Protein AF-Q83W02-F1 (afdb_monomer)

Organism: NCBI:txid149401

Nearest PDB structures (foldseek):
  3qz5-assembly2_C  TM=9.990E-01  e=1.353E-18  Pseudomonas putida
  2dpp-assembly1_A  TM=9.795E-01  e=2.981E-18  Bacillus sp. RAPc8
  1v29-assembly1_A-2  TM=9.830E-01  e=1.268E-17  Bacillus smithii
  7qom-assembly1_A  TM=9.599E-01  e=5.756E-18  Aeribacillus pallidus
  7qop-assembly1_A-2  TM=9.612E-01  e=6.566E-18  Aeribacillus pallidus

Solvent-accessible surface area (backbone atoms only — not comparable to full-atom values): 9180 Å² total; per-residue (Å²): 141,82,82,84,74,82,81,57,83,75,60,72,71,70,76,62,80,70,94,82,56,74,30,67,56,38,54,48,55,47,37,44,39,72,75,32,67,66,55,33,51,41,26,60,76,40,24,35,64,48,43,41,74,76,70,42,60,51,73,56,38,84,36,37,43,49,42,73,35,52,89,57,36,43,67,45,78,43,17,66,90,54,57,66,50,35,29,43,38,54,44,77,74,56,71,61,62,53,30,66,74,46,30,65,33,46,82,74,43,44,66,63,54,34,43,76,73,73,46,83,74,61,87,84,37,42,76,47,69,45,69,39,84,59,86,54,23,73,43,75,37,76,66,80,67,85,95,48,85,89,61,77,120

Sequence (153 aa):
RLTIGRIGPSRCMLERPPVWWISAEFALVVAKAWTDPAYAKWLKEDATAAIESLGYTGRQGEHMVALFNTPEIHNMVVCTLCSCYPWPVLGLPPVWYKSPPYRSRAVIDPRGVLAEFGVTLPEKTKVSVWDSTAEIRYLVIPMRPANTEGLSE

InterPro domains:
  IPR004232 Nitrile hydratase alpha/Thiocyanate hydrolase gamma [PF02979] (27-153)
  IPR036648 Nitrile hydratase alpha /Thiocyanate hydrolase gamma superfamily [G3DSA:3.90.330.10] (13-153)
  IPR036648 Nitrile hydratase alpha /Thiocyanate hydrolase gamma superfamily [SSF56209] (13-153)

Structure (mmCIF, N/CA/C/O backbone):
data_AF-Q83W02-F1
#
_entry.id   AF-Q83W02-F1
#
loop_
_atom_site.group_PDB
_atom_site.id
_atom_site.type_symbol
_atom_site.label_atom_id
_atom_site.label_alt_id
_atom_site.label_comp_id
_atom_site.label_asym_id
_atom_site.label_entity_id
_atom_site.label_seq_id
_atom_site.pdbx_PDB_ins_code
_atom_site.Cartn_x
_atom_site.Cartn_y
_atom_site.Cartn_z
_atom_site.occupancy
_atom_site.B_iso_or_equiv
_atom_site.auth_seq_id
_atom_site.auth_comp_id
_atom_site.auth_asym_id
_atom_site.auth_atom_id
_atom_site.pdbx_PDB_model_num
ATOM 1 N N . ARG A 1 1 ? 9.407 35.583 -36.403 1.00 36.41 1 ARG A N 1
ATOM 2 C CA . ARG A 1 1 ? 9.513 34.129 -36.687 1.00 36.41 1 ARG A CA 1
ATOM 3 C C . ARG A 1 1 ? 10.461 33.526 -35.654 1.00 36.41 1 ARG A C 1
ATOM 5 O O . ARG A 1 1 ? 11.661 33.564 -35.865 1.00 36.41 1 ARG A O 1
ATOM 12 N N . LEU A 1 2 ? 9.931 33.073 -34.517 1.00 30.34 2 LEU A N 1
ATOM 13 C CA . LEU A 1 2 ? 10.682 32.338 -33.496 1.00 30.34 2 LEU A CA 1
ATOM 14 C C . LEU A 1 2 ? 10.295 30.865 -33.629 1.00 30.34 2 LEU A C 1
ATOM 16 O O . LEU A 1 2 ? 9.120 30.511 -33.570 1.00 30.34 2 LEU A O 1
ATOM 20 N N . THR A 1 3 ? 11.289 30.048 -33.935 1.00 31.28 3 THR A N 1
ATOM 21 C CA . THR A 1 3 ? 11.210 28.607 -34.149 1.00 31.28 3 THR A CA 1
ATOM 22 C C . THR A 1 3 ? 10.871 27.906 -32.834 1.00 31.28 3 THR A C 1
ATOM 24 O O . THR A 1 3 ? 11.608 28.020 -31.858 1.00 31.28 3 THR A O 1
ATOM 27 N N . ILE A 1 4 ? 9.763 27.162 -32.813 1.00 40.28 4 ILE A N 1
ATOM 28 C CA . ILE A 1 4 ? 9.405 26.243 -31.727 1.00 40.28 4 ILE A CA 1
ATOM 29 C C . ILE A 1 4 ? 10.418 25.091 -31.756 1.00 40.28 4 ILE A C 1
ATOM 31 O O . ILE A 1 4 ? 10.380 24.233 -32.640 1.00 40.28 4 ILE A O 1
ATOM 35 N N . GLY A 1 5 ? 11.368 25.103 -30.821 1.00 33.28 5 GLY A N 1
ATOM 36 C CA . GLY A 1 5 ? 12.289 23.993 -30.602 1.00 33.28 5 GLY A CA 1
ATOM 37 C C . GLY A 1 5 ? 11.532 22.787 -30.050 1.00 33.28 5 GLY A C 1
ATOM 38 O O . GLY A 1 5 ? 10.862 22.890 -29.025 1.00 33.28 5 GLY A O 1
ATOM 39 N N . ARG A 1 6 ? 11.633 21.643 -30.737 1.00 40.12 6 ARG A N 1
ATOM 40 C CA . ARG A 1 6 ? 11.125 20.345 -30.272 1.00 40.12 6 ARG A CA 1
ATOM 41 C C . ARG A 1 6 ? 11.679 20.042 -28.877 1.00 40.12 6 ARG A C 1
ATOM 43 O O . ARG A 1 6 ? 12.884 19.860 -28.715 1.00 40.12 6 ARG A O 1
ATOM 50 N N . ILE A 1 7 ? 10.795 19.962 -27.888 1.00 41.72 7 ILE A N 1
ATOM 51 C CA . ILE A 1 7 ? 11.123 19.463 -26.552 1.00 41.72 7 ILE A CA 1
ATOM 52 C C . ILE A 1 7 ? 11.374 17.956 -26.689 1.00 41.72 7 ILE A C 1
ATOM 54 O O . ILE A 1 7 ? 10.484 17.204 -27.080 1.00 41.72 7 ILE A O 1
ATOM 58 N N . GLY A 1 8 ? 12.611 17.524 -26.441 1.00 35.38 8 GLY A N 1
ATOM 59 C CA . GLY A 1 8 ? 12.974 16.109 -26.449 1.00 35.38 8 GLY A CA 1
ATOM 60 C C . GLY A 1 8 ? 12.379 15.353 -25.248 1.00 35.38 8 GLY A C 1
ATOM 61 O O . GLY A 1 8 ? 12.181 15.952 -24.187 1.00 35.38 8 GLY A O 1
ATOM 62 N N . PRO A 1 9 ? 12.146 14.032 -25.370 1.00 44.62 9 PRO A N 1
ATOM 63 C CA . PRO A 1 9 ? 11.475 13.213 -24.351 1.00 44.62 9 PRO A CA 1
ATOM 64 C C . PRO A 1 9 ? 12.195 13.193 -22.992 1.00 44.62 9 PRO A C 1
ATOM 66 O O . PRO A 1 9 ? 11.568 12.984 -21.958 1.00 44.62 9 PRO A O 1
ATOM 69 N N . SER A 1 10 ? 13.500 13.470 -22.966 1.00 36.53 10 SER A N 1
ATOM 70 C CA . SER A 1 10 ? 14.324 13.451 -21.753 1.00 36.53 10 SER A CA 1
ATOM 71 C C . SER A 1 10 ? 14.042 14.613 -20.794 1.00 36.53 10 SER A C 1
ATOM 73 O O . SER A 1 10 ? 14.307 14.496 -19.600 1.00 36.53 10 SER A O 1
ATOM 75 N N . ARG A 1 11 ? 13.506 15.739 -21.286 1.00 32.25 11 ARG A N 1
ATOM 76 C CA . ARG A 1 11 ? 13.297 16.941 -20.460 1.00 32.25 11 ARG A CA 1
ATOM 77 C C . ARG A 1 11 ? 12.032 16.857 -19.598 1.00 32.25 11 ARG A C 1
ATOM 79 O O . ARG A 1 11 ? 12.015 17.391 -18.498 1.00 32.25 11 ARG A O 1
ATOM 86 N N . CYS A 1 12 ? 11.032 16.092 -20.039 1.00 37.72 12 CYS A N 1
ATOM 87 C CA . CYS A 1 12 ? 9.769 15.897 -19.319 1.00 37.72 12 CYS A CA 1
ATOM 88 C C . CYS A 1 12 ? 9.923 15.086 -18.013 1.00 37.72 12 CYS A C 1
ATOM 90 O O . CYS A 1 12 ? 9.053 15.130 -17.150 1.00 37.72 12 CYS A O 1
ATOM 92 N N . MET A 1 13 ? 11.022 14.337 -17.850 1.00 39.53 13 MET A N 1
ATOM 93 C CA . MET A 1 13 ? 11.249 13.492 -16.669 1.00 39.53 13 MET A CA 1
ATOM 94 C C . MET A 1 13 ? 11.830 14.266 -15.472 1.00 39.53 13 MET A C 1
ATOM 96 O O . MET A 1 13 ? 11.691 13.819 -14.336 1.00 39.53 13 MET A O 1
ATOM 100 N N . LEU A 1 14 ? 12.470 15.415 -15.721 1.00 44.50 14 LEU A N 1
ATOM 101 C CA . LEU A 1 14 ? 13.198 16.193 -14.710 1.00 44.50 14 LEU A CA 1
ATOM 102 C C . LEU A 1 14 ? 12.392 17.360 -14.125 1.00 44.50 14 LEU A C 1
ATOM 104 O O . LEU A 1 14 ? 12.765 17.883 -13.083 1.00 44.50 14 LEU A O 1
ATOM 108 N N . GLU A 1 15 ? 11.272 17.736 -14.742 1.00 41.44 15 GLU A N 1
ATOM 109 C CA . GLU A 1 15 ? 10.349 18.761 -14.226 1.00 41.44 15 GLU A CA 1
ATOM 110 C C . GLU A 1 15 ? 9.294 18.155 -13.282 1.00 41.44 15 GLU A C 1
ATOM 112 O O . GLU A 1 15 ? 8.156 18.615 -13.213 1.00 41.44 15 GLU A O 1
ATOM 117 N N . ARG A 1 16 ? 9.656 17.089 -12.551 1.00 52.41 16 ARG A N 1
ATOM 118 C CA . ARG A 1 16 ? 8.795 16.530 -11.507 1.00 52.41 16 ARG A CA 1
ATOM 119 C C . ARG A 1 16 ? 8.969 17.332 -10.216 1.00 52.41 16 ARG A C 1
ATOM 121 O O . ARG A 1 16 ? 10.103 17.605 -9.818 1.00 52.41 16 ARG A O 1
ATOM 128 N N . PRO A 1 17 ? 7.868 17.720 -9.567 1.00 42.78 17 PRO A N 1
ATOM 129 C CA . PRO A 1 17 ? 7.921 18.565 -8.389 1.00 42.78 17 PRO A CA 1
ATOM 130 C C . PRO A 1 17 ? 8.576 17.862 -7.179 1.00 42.78 17 PRO A C 1
ATOM 132 O O . PRO A 1 17 ? 8.727 16.638 -7.176 1.00 42.78 17 PRO A O 1
ATOM 135 N N . PRO A 1 18 ? 9.021 18.626 -6.162 1.00 40.53 18 PRO A N 1
ATOM 136 C CA . PRO A 1 18 ? 9.895 18.121 -5.106 1.00 40.53 18 PRO A CA 1
ATOM 137 C C . PRO A 1 18 ? 9.237 17.094 -4.164 1.00 40.53 18 PRO A C 1
ATOM 139 O O . PRO A 1 18 ? 8.030 17.075 -3.945 1.00 40.53 18 PRO A O 1
ATOM 142 N N . VAL A 1 19 ? 10.110 16.276 -3.570 1.00 38.78 19 VAL A N 1
ATOM 143 C CA . VAL A 1 19 ? 9.947 15.040 -2.768 1.00 38.78 19 VAL A CA 1
ATOM 144 C C . VAL A 1 19 ? 8.998 15.067 -1.544 1.00 38.78 19 VAL A C 1
ATOM 146 O O . VAL A 1 19 ? 8.877 14.063 -0.851 1.00 38.78 19 VAL A O 1
ATOM 149 N N . TRP A 1 20 ? 8.287 16.164 -1.272 1.00 32.38 20 TRP A N 1
ATOM 150 C CA . TRP A 1 20 ? 7.248 16.248 -0.218 1.00 32.38 20 TRP A CA 1
ATOM 151 C C . TRP A 1 20 ? 5.860 15.797 -0.700 1.00 32.38 20 TRP A C 1
ATOM 153 O O . TRP A 1 20 ? 4.889 15.815 0.052 1.00 32.38 20 TRP A O 1
ATOM 163 N N . TRP A 1 21 ? 5.766 15.414 -1.968 1.00 37.53 21 TRP A N 1
ATOM 164 C CA . TRP A 1 21 ? 4.556 14.954 -2.622 1.00 37.53 21 TRP A CA 1
ATOM 165 C C . TRP A 1 21 ? 4.327 13.480 -2.240 1.00 37.53 21 TRP A C 1
ATOM 167 O O . TRP A 1 21 ? 4.837 12.573 -2.896 1.00 37.53 21 TRP A O 1
ATOM 177 N N . ILE A 1 22 ? 3.531 13.207 -1.196 1.00 51.88 22 ILE A N 1
ATOM 178 C CA . ILE A 1 22 ? 2.592 12.085 -1.339 1.00 51.88 22 ILE A CA 1
ATOM 179 C C . ILE A 1 22 ? 1.820 12.465 -2.593 1.00 51.88 22 ILE A C 1
ATOM 181 O O . ILE A 1 22 ? 1.096 13.457 -2.553 1.00 51.88 22 ILE A O 1
ATOM 185 N N . SER A 1 23 ? 2.117 11.804 -3.711 1.00 65.00 23 SER A N 1
ATOM 186 C CA . SER A 1 23 ? 1.456 11.979 -5.010 1.00 65.00 23 SER A CA 1
ATOM 187 C C . SER A 1 23 ? -0.008 12.340 -4.776 1.00 65.00 23 SER A C 1
ATOM 189 O O . SER A 1 23 ? -0.751 11.599 -4.128 1.00 65.00 23 SER A O 1
ATOM 191 N N . ALA A 1 24 ? -0.401 13.532 -5.223 1.00 79.00 24 ALA A N 1
ATOM 192 C CA . ALA A 1 24 ? -1.770 14.017 -5.066 1.00 79.00 24 ALA A CA 1
ATOM 193 C C . ALA A 1 24 ? -2.747 12.996 -5.676 1.00 79.00 24 ALA A C 1
ATOM 195 O O . ALA A 1 24 ? -3.854 12.811 -5.190 1.00 79.00 24 ALA A O 1
ATOM 196 N N . GLU A 1 25 ? -2.264 12.255 -6.670 1.00 86.94 25 GLU A N 1
ATOM 197 C CA . GLU A 1 25 ? -2.872 11.094 -7.295 1.00 86.94 25 GLU A CA 1
ATOM 198 C C . GLU A 1 25 ? -3.241 9.995 -6.285 1.00 86.94 25 GLU A C 1
ATOM 200 O O . GLU A 1 25 ? -4.384 9.546 -6.253 1.00 86.94 25 GLU A O 1
ATOM 205 N N . PHE A 1 26 ? -2.315 9.582 -5.412 1.00 91.44 26 PHE A N 1
ATOM 206 C CA . PHE A 1 26 ? -2.617 8.604 -4.363 1.00 91.44 26 PHE A CA 1
ATOM 207 C C . PHE A 1 26 ? -3.626 9.144 -3.359 1.00 91.44 26 PHE A C 1
ATOM 209 O O . PHE A 1 26 ? -4.553 8.425 -2.983 1.00 91.44 26 PHE A O 1
ATOM 216 N N . ALA A 1 27 ? -3.452 10.395 -2.928 1.00 92.62 27 ALA A N 1
ATOM 217 C CA . ALA A 1 27 ? -4.361 11.014 -1.973 1.00 92.62 27 ALA A CA 1
ATOM 218 C C . ALA A 1 27 ? -5.800 11.030 -2.513 1.00 92.62 27 ALA A C 1
ATOM 220 O O . ALA A 1 27 ? -6.714 10.653 -1.786 1.00 92.62 27 ALA A O 1
ATOM 221 N N . LEU A 1 28 ? -5.983 11.353 -3.798 1.00 94.31 28 LEU A N 1
ATOM 222 C CA . LEU A 1 28 ? -7.280 11.327 -4.477 1.00 94.31 28 LEU A CA 1
ATOM 223 C C . LEU A 1 28 ? -7.853 9.909 -4.593 1.00 94.31 28 LEU A C 1
ATOM 225 O O . LEU A 1 28 ? -9.013 9.692 -4.252 1.00 94.31 28 LEU A O 1
ATOM 229 N N . VAL A 1 29 ? -7.047 8.912 -4.985 1.00 96.25 29 VAL A N 1
ATOM 230 C CA . VAL A 1 29 ? -7.494 7.502 -5.028 1.00 96.25 29 VAL A CA 1
ATOM 231 C C . VAL A 1 29 ? -8.001 7.042 -3.658 1.00 96.25 29 VAL A C 1
ATOM 233 O O . VAL A 1 29 ? -9.049 6.399 -3.571 1.00 96.25 29 VAL A O 1
ATOM 236 N N . VAL A 1 30 ? -7.273 7.366 -2.586 1.00 96.69 30 VAL A N 1
ATOM 237 C CA . VAL A 1 30 ? -7.638 6.992 -1.213 1.00 96.69 30 VAL A CA 1
ATOM 238 C C . VAL A 1 30 ? -8.870 7.752 -0.737 1.00 96.69 30 VAL A C 1
ATOM 240 O O . VAL A 1 30 ? -9.793 7.129 -0.215 1.00 96.69 30 VAL A O 1
ATOM 243 N N . ALA A 1 31 ? -8.910 9.070 -0.931 1.00 95.81 31 ALA A N 1
ATOM 244 C CA . ALA A 1 31 ? -10.028 9.904 -0.511 1.00 95.81 31 ALA A CA 1
ATOM 245 C C . ALA A 1 31 ? -11.324 9.478 -1.211 1.00 95.81 31 ALA A C 1
ATOM 247 O O . ALA A 1 31 ? -12.323 9.231 -0.534 1.00 95.81 31 ALA A O 1
ATOM 248 N N . LYS A 1 32 ? -11.281 9.238 -2.528 1.00 96.56 32 LYS A N 1
ATOM 249 C CA . LYS A 1 32 ? -12.415 8.691 -3.278 1.00 96.56 32 LYS A CA 1
ATOM 250 C C . LYS A 1 32 ? -12.832 7.311 -2.770 1.00 96.56 32 LYS A C 1
ATOM 252 O O . LYS A 1 32 ? -14.017 7.052 -2.605 1.00 96.56 32 LYS A O 1
ATOM 257 N N . ALA A 1 33 ? -11.888 6.423 -2.453 1.00 97.12 33 ALA A N 1
ATOM 258 C CA . ALA A 1 33 ? -12.212 5.121 -1.859 1.00 97.12 33 ALA A CA 1
ATOM 259 C C . ALA A 1 33 ? -12.845 5.231 -0.457 1.00 97.12 33 ALA A C 1
ATOM 261 O O . ALA A 1 33 ? -13.561 4.327 -0.030 1.00 97.12 33 ALA A O 1
ATOM 262 N N . TRP A 1 34 ? -12.607 6.318 0.277 1.00 96.19 34 TRP A N 1
ATOM 263 C CA . TRP A 1 34 ? -13.235 6.565 1.577 1.00 96.19 34 TRP A CA 1
ATOM 264 C C . TRP A 1 34 ? -14.626 7.195 1.489 1.00 96.19 34 TRP A C 1
ATOM 266 O O . TRP A 1 34 ? -15.418 7.020 2.421 1.00 96.19 34 TRP A O 1
ATOM 276 N N . THR A 1 35 ? -14.914 7.953 0.432 1.00 95.50 35 THR A N 1
ATOM 277 C CA . THR A 1 35 ? -16.169 8.705 0.261 1.00 95.50 35 THR A CA 1
ATOM 278 C C . THR A 1 35 ? -17.158 8.023 -0.685 1.00 95.50 35 THR A C 1
ATOM 280 O O . THR A 1 35 ? -18.362 8.236 -0.553 1.00 95.50 35 THR A O 1
ATOM 283 N N . ASP A 1 36 ? -16.684 7.161 -1.586 1.00 96.62 36 ASP A N 1
ATOM 284 C CA . ASP A 1 36 ? -17.474 6.467 -2.603 1.00 96.62 36 ASP A CA 1
ATOM 285 C C . ASP A 1 36 ? -17.350 4.935 -2.439 1.00 96.62 36 ASP A C 1
ATOM 287 O O . ASP A 1 36 ? -16.396 4.317 -2.926 1.00 96.62 36 ASP A O 1
ATOM 291 N N . PRO A 1 37 ? -18.318 4.277 -1.764 1.00 96.19 37 PRO A N 1
ATOM 292 C CA . PRO A 1 37 ? -18.294 2.829 -1.552 1.00 96.19 37 PRO A CA 1
ATOM 293 C C . PRO A 1 37 ? -18.335 2.006 -2.845 1.00 96.19 37 PRO A C 1
ATOM 295 O O . PRO A 1 37 ? -17.832 0.879 -2.866 1.00 96.19 37 PRO A O 1
ATOM 298 N N . ALA A 1 38 ? -18.930 2.538 -3.919 1.00 98.00 38 ALA A N 1
ATOM 299 C CA . ALA A 1 38 ? -18.971 1.856 -5.209 1.00 98.00 38 ALA A CA 1
ATOM 300 C C . ALA A 1 38 ? -17.580 1.857 -5.850 1.00 98.00 38 ALA A C 1
ATOM 302 O O . ALA A 1 38 ? -17.112 0.808 -6.298 1.00 98.00 38 ALA A O 1
ATOM 303 N N . TYR A 1 39 ? -16.884 2.995 -5.799 1.00 98.19 39 TYR A N 1
ATOM 304 C CA . TYR A 1 39 ? -15.487 3.079 -6.212 1.00 98.19 39 TYR A CA 1
ATOM 305 C C . TYR A 1 39 ? -14.579 2.210 -5.339 1.00 98.19 39 TYR A C 1
ATOM 307 O O . TYR A 1 39 ? -13.742 1.494 -5.873 1.00 98.19 39 TYR A O 1
ATOM 315 N N . ALA A 1 40 ? -14.765 2.188 -4.016 1.00 97.94 40 ALA A N 1
ATOM 316 C CA . ALA A 1 40 ? -13.981 1.334 -3.121 1.00 97.94 40 ALA A CA 1
ATOM 317 C C . ALA A 1 40 ? -14.120 -0.158 -3.462 1.00 97.94 40 ALA A C 1
ATOM 319 O O . ALA A 1 40 ? -13.132 -0.897 -3.478 1.00 97.94 40 ALA A O 1
ATOM 320 N N . LYS A 1 41 ? -15.348 -0.601 -3.762 1.00 98.38 41 LYS A N 1
ATOM 321 C CA . LYS A 1 41 ? -15.618 -1.969 -4.212 1.00 98.38 41 LYS A CA 1
ATOM 322 C C . LYS A 1 41 ? -14.939 -2.247 -5.552 1.00 98.38 41 LYS A C 1
ATOM 324 O O . LYS A 1 41 ? -14.249 -3.256 -5.667 1.00 98.38 41 LYS A O 1
ATOM 329 N N . TRP A 1 42 ? -15.082 -1.345 -6.521 1.00 98.56 42 TRP A N 1
ATOM 330 C CA . TRP A 1 42 ? -14.452 -1.496 -7.830 1.00 98.56 42 TRP A CA 1
ATOM 331 C C . TRP A 1 42 ? -12.924 -1.532 -7.728 1.00 98.56 42 TRP A C 1
ATOM 333 O O . TRP A 1 42 ? -12.307 -2.444 -8.258 1.00 98.56 42 TRP A O 1
ATOM 343 N N . LEU A 1 43 ? -12.324 -0.631 -6.948 1.00 98.31 43 LEU A N 1
ATOM 344 C CA . LEU A 1 43 ? -10.886 -0.581 -6.676 1.00 98.31 43 LEU A CA 1
ATOM 345 C C . LEU A 1 43 ? -10.365 -1.889 -6.064 1.00 98.31 43 LEU A C 1
ATOM 347 O O . LEU A 1 43 ? -9.234 -2.285 -6.327 1.00 98.31 43 LEU A O 1
ATOM 351 N N . LYS A 1 44 ? -11.174 -2.575 -5.252 1.00 97.94 44 LYS A N 1
ATOM 352 C CA . LYS A 1 44 ? -10.825 -3.882 -4.680 1.00 97.94 44 LYS A CA 1
ATOM 353 C C . LYS A 1 44 ? -10.908 -5.023 -5.701 1.00 97.94 44 LYS A C 1
ATOM 355 O O . LYS A 1 44 ? -10.153 -5.983 -5.580 1.00 97.94 44 LYS A O 1
ATOM 360 N N . GLU A 1 45 ? -11.838 -4.944 -6.648 1.00 98.06 45 GLU A N 1
ATOM 361 C CA . GLU A 1 45 ? -12.082 -5.976 -7.666 1.00 98.06 45 GLU A CA 1
ATOM 362 C C . GLU A 1 45 ? -11.134 -5.839 -8.868 1.00 98.06 45 GLU A C 1
ATOM 364 O O . GLU A 1 45 ? -10.567 -6.832 -9.317 1.00 98.06 45 GLU A O 1
ATOM 369 N N . ASP A 1 46 ? -10.925 -4.615 -9.349 1.00 97.88 46 ASP A N 1
ATOM 370 C CA . ASP A 1 46 ? -10.033 -4.269 -10.453 1.00 97.88 46 ASP A CA 1
ATOM 371 C C . ASP A 1 46 ? -9.384 -2.905 -10.188 1.00 97.88 46 ASP A C 1
ATOM 373 O O . ASP A 1 46 ? -9.873 -1.843 -10.591 1.00 97.88 46 ASP A O 1
ATOM 377 N N . ALA A 1 47 ? -8.258 -2.936 -9.472 1.00 97.56 47 ALA A N 1
ATOM 378 C CA . ALA A 1 47 ? -7.562 -1.712 -9.106 1.00 97.56 47 ALA A CA 1
ATOM 379 C C . ALA A 1 47 ? -6.974 -0.987 -10.319 1.00 97.56 47 ALA A C 1
ATOM 381 O O . ALA A 1 47 ? -6.854 0.234 -10.281 1.00 97.56 47 ALA A O 1
ATOM 382 N N . THR A 1 48 ? -6.621 -1.718 -11.381 1.00 97.00 48 THR A N 1
ATOM 383 C CA . THR A 1 48 ? -6.086 -1.124 -12.610 1.00 97.00 48 THR A CA 1
ATOM 384 C C . THR A 1 48 ? -7.153 -0.239 -13.235 1.00 97.00 48 THR A C 1
ATOM 386 O O . THR A 1 48 ? -6.973 0.974 -13.290 1.00 97.00 48 THR A O 1
ATOM 389 N N . ALA A 1 49 ? -8.310 -0.803 -13.587 1.00 97.50 49 ALA A N 1
ATOM 390 C CA . ALA A 1 49 ? -9.366 -0.048 -14.256 1.00 97.50 49 ALA A CA 1
ATOM 391 C C . ALA A 1 49 ? -9.903 1.111 -13.395 1.00 97.50 49 ALA A C 1
ATOM 393 O O . ALA A 1 49 ? -10.158 2.203 -13.909 1.00 97.50 49 ALA A O 1
ATOM 394 N N . ALA A 1 50 ? -10.030 0.908 -12.078 1.00 97.81 50 ALA A N 1
ATOM 395 C CA . ALA A 1 50 ? -10.474 1.956 -11.163 1.00 97.81 50 ALA A CA 1
ATOM 396 C C . ALA A 1 50 ? -9.500 3.149 -11.134 1.00 97.81 50 ALA A C 1
ATOM 398 O O . ALA A 1 50 ? -9.927 4.296 -11.264 1.00 97.81 50 ALA A O 1
ATOM 399 N N . ILE A 1 51 ? -8.194 2.894 -11.024 1.00 96.25 51 ILE A N 1
ATOM 400 C CA . ILE A 1 51 ? -7.160 3.939 -11.005 1.00 96.25 51 ILE A CA 1
ATOM 401 C C . ILE A 1 51 ? -7.041 4.621 -12.378 1.00 96.25 51 ILE A C 1
ATOM 403 O O . ILE A 1 51 ? -6.949 5.849 -12.451 1.00 96.25 51 ILE A O 1
ATOM 407 N N . GLU A 1 52 ? -7.121 3.857 -13.470 1.00 95.56 52 GLU A N 1
ATOM 408 C CA . GLU A 1 52 ? -7.106 4.397 -14.835 1.00 95.56 52 GLU A CA 1
ATOM 409 C C . GLU A 1 52 ? -8.305 5.315 -15.111 1.00 95.56 52 GLU A C 1
ATOM 411 O O . GLU A 1 52 ? -8.163 6.300 -15.838 1.00 95.56 52 GLU A O 1
ATOM 416 N N . SER A 1 53 ? -9.463 5.064 -14.486 1.00 95.88 53 SER A N 1
ATOM 417 C CA . SER A 1 53 ? -10.652 5.925 -14.610 1.00 95.88 53 SER A CA 1
ATOM 418 C C . SER A 1 53 ? -10.430 7.356 -14.107 1.00 95.88 53 SER A C 1
ATOM 420 O O . SER A 1 53 ? -11.115 8.278 -14.548 1.00 95.88 53 SER A O 1
ATOM 422 N N . LEU A 1 54 ? -9.439 7.555 -13.230 1.00 93.25 54 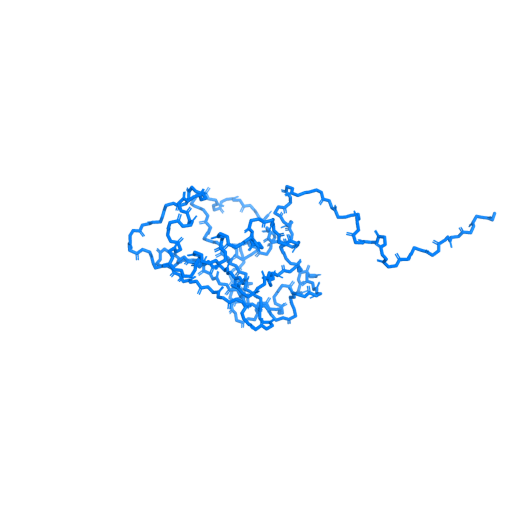LEU A N 1
ATOM 423 C CA . LEU A 1 54 ? -9.009 8.864 -12.731 1.00 93.25 54 LEU A CA 1
ATOM 424 C C . LEU A 1 54 ? -7.888 9.488 -13.582 1.00 93.25 54 LEU A C 1
ATOM 426 O O . LEU A 1 54 ? -7.383 10.562 -13.260 1.00 93.25 54 LEU A O 1
ATOM 430 N N . GLY A 1 55 ? -7.493 8.833 -14.677 1.00 93.31 55 GLY A N 1
ATOM 431 C CA . GLY A 1 55 ? -6.431 9.280 -15.579 1.00 93.31 55 GLY A CA 1
ATOM 432 C C . GLY A 1 55 ? -5.021 8.873 -15.146 1.00 93.31 55 GLY A C 1
ATOM 433 O O . GLY A 1 55 ? -4.049 9.265 -15.796 1.00 93.31 55 GLY A O 1
ATOM 434 N N . TYR A 1 56 ? -4.879 8.078 -14.083 1.00 92.12 56 TYR A N 1
ATOM 435 C CA . TYR A 1 56 ? -3.580 7.622 -13.591 1.00 92.12 56 TYR A CA 1
ATOM 436 C C . TYR A 1 56 ? -3.182 6.330 -14.293 1.00 92.12 56 TYR A C 1
ATOM 438 O O . TYR A 1 56 ? -3.577 5.234 -13.914 1.00 92.12 56 TYR A O 1
ATOM 446 N N . THR 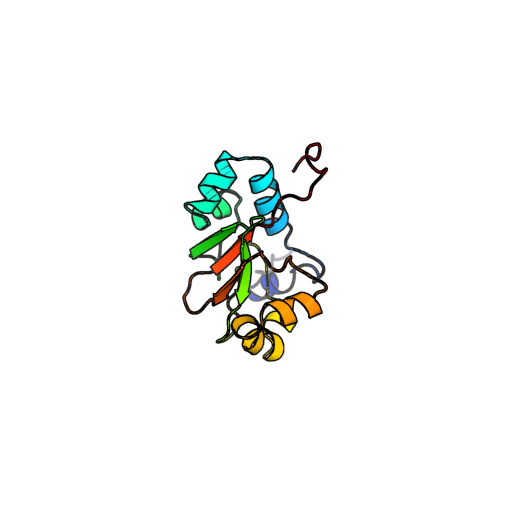A 1 57 ? -2.389 6.469 -15.348 1.00 90.38 57 THR A N 1
ATOM 447 C CA . THR A 1 57 ? -1.938 5.347 -16.175 1.00 90.38 57 THR A CA 1
ATOM 448 C C . THR A 1 57 ? -0.430 5.425 -16.395 1.00 90.38 57 THR A C 1
ATOM 450 O O . THR A 1 57 ? 0.206 6.455 -16.147 1.00 90.38 57 THR A O 1
ATOM 453 N N . GLY A 1 58 ? 0.161 4.340 -16.888 1.00 86.25 58 GLY A N 1
ATOM 454 C CA . GLY A 1 58 ? 1.524 4.350 -17.404 1.00 86.25 58 GLY A CA 1
ATOM 455 C C . GLY A 1 58 ? 2.430 3.302 -16.780 1.00 86.25 58 GLY A C 1
ATOM 456 O O . GLY A 1 58 ? 1.990 2.331 -16.173 1.00 86.25 58 GLY A O 1
ATOM 457 N N . ARG A 1 59 ? 3.735 3.505 -16.987 1.00 87.88 59 ARG A N 1
ATOM 458 C CA . ARG A 1 59 ? 4.760 2.511 -16.659 1.00 87.88 59 ARG A CA 1
ATOM 459 C C . ARG A 1 59 ? 4.799 2.207 -15.172 1.00 87.88 59 ARG A C 1
ATOM 461 O O . ARG A 1 59 ? 4.726 3.133 -14.370 1.00 87.88 59 ARG A O 1
ATOM 468 N N . GLN A 1 60 ? 5.082 0.951 -14.836 1.00 90.25 60 GLN A N 1
ATOM 469 C CA . GLN A 1 60 ? 5.145 0.475 -13.452 1.00 90.25 60 GLN A CA 1
ATOM 470 C C . GLN A 1 60 ? 3.799 0.615 -12.732 1.00 90.25 60 GLN A C 1
ATOM 472 O O . GLN A 1 60 ? 3.759 0.939 -11.550 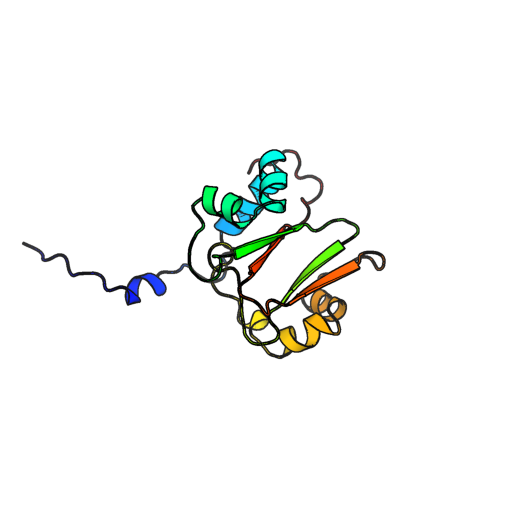1.00 90.25 60 GLN A O 1
ATOM 477 N N . GLY A 1 61 ? 2.706 0.380 -13.446 1.00 90.19 61 GLY A N 1
ATOM 478 C CA . GLY A 1 61 ? 1.340 0.351 -12.924 1.00 90.19 61 GLY A CA 1
ATOM 479 C C . GLY A 1 61 ? 0.347 -0.248 -13.917 1.00 90.19 61 GLY A C 1
ATOM 480 O O . GLY A 1 61 ? -0.845 -0.003 -13.808 1.00 90.19 61 GLY A O 1
ATOM 481 N N . GLU A 1 62 ? 0.840 -1.036 -14.874 1.00 92.75 62 GLU A N 1
ATOM 482 C CA . GLU A 1 62 ? 0.047 -1.740 -15.881 1.00 92.75 62 GLU A CA 1
ATOM 483 C C . GLU A 1 62 ? -0.852 -2.822 -15.256 1.00 92.75 62 GLU A C 1
ATOM 485 O O . GLU A 1 62 ? -1.887 -3.174 -15.813 1.00 92.75 62 GLU A O 1
ATOM 490 N N . HIS A 1 63 ? -0.460 -3.342 -14.087 1.00 94.75 63 HIS A N 1
ATOM 491 C CA . HIS A 1 63 ? -1.226 -4.314 -13.312 1.00 94.75 63 HIS A CA 1
ATOM 492 C C . HIS A 1 63 ? -1.216 -3.932 -11.832 1.00 94.75 63 HIS A C 1
ATOM 494 O O . HIS A 1 63 ? -0.243 -4.180 -11.113 1.00 94.75 63 HIS A O 1
ATOM 500 N N . MET A 1 64 ? -2.305 -3.322 -11.376 1.00 96.75 64 MET A N 1
ATOM 501 C CA . MET A 1 64 ? -2.458 -2.829 -10.011 1.00 96.75 64 MET A CA 1
ATOM 502 C C . MET A 1 64 ? -3.320 -3.768 -9.167 1.00 96.75 64 MET A C 1
ATOM 504 O O . MET A 1 64 ? -4.308 -4.328 -9.640 1.00 96.75 64 MET A O 1
ATOM 508 N N . VAL A 1 65 ? -2.975 -3.891 -7.885 1.00 98.06 65 VAL A N 1
ATOM 509 C CA . VAL A 1 65 ? -3.799 -4.555 -6.864 1.00 98.06 65 VAL A CA 1
ATOM 510 C C . VAL A 1 65 ? -3.910 -3.650 -5.642 1.00 98.06 65 VAL A C 1
ATOM 512 O O . VAL A 1 65 ? -2.897 -3.258 -5.058 1.00 98.06 65 VAL A O 1
ATOM 515 N N . ALA A 1 66 ? -5.139 -3.336 -5.234 1.00 98.12 66 ALA A N 1
ATOM 516 C CA . ALA A 1 66 ? -5.410 -2.543 -4.042 1.00 98.12 66 ALA A CA 1
ATOM 517 C C . ALA A 1 66 ? -5.546 -3.436 -2.800 1.00 98.12 66 ALA A C 1
ATOM 519 O O . ALA A 1 66 ? -6.334 -4.381 -2.759 1.00 98.12 66 ALA A O 1
ATOM 520 N N . LEU A 1 67 ? -4.786 -3.109 -1.760 1.00 98.38 67 LEU A N 1
ATOM 521 C CA . LEU A 1 67 ? -4.715 -3.831 -0.498 1.00 98.38 67 LEU A CA 1
ATOM 522 C C . LEU A 1 67 ? -5.321 -2.972 0.608 1.00 98.38 67 LEU A C 1
ATOM 524 O O . LEU A 1 67 ? -4.712 -2.009 1.069 1.00 98.38 67 LEU A O 1
ATOM 528 N N . PHE A 1 68 ? -6.529 -3.311 1.039 1.00 98.38 68 PHE A N 1
ATOM 529 C CA . PHE A 1 68 ? -7.234 -2.534 2.053 1.00 98.38 68 PHE A CA 1
ATOM 530 C C . PHE A 1 68 ? -6.774 -2.925 3.454 1.00 98.38 68 PHE A C 1
ATOM 532 O O . PHE A 1 68 ? -6.852 -4.094 3.844 1.00 98.38 68 PHE A O 1
ATOM 539 N N . ASN A 1 69 ? -6.325 -1.936 4.223 1.00 98.31 69 ASN A N 1
ATOM 540 C CA . ASN A 1 69 ? -6.101 -2.114 5.649 1.00 98.31 69 ASN A CA 1
ATOM 541 C C . ASN A 1 69 ? -7.437 -2.214 6.387 1.00 98.31 69 ASN A C 1
ATOM 543 O O . ASN A 1 69 ? -8.414 -1.549 6.049 1.00 98.31 69 ASN A O 1
ATOM 547 N N . THR A 1 70 ? -7.450 -3.045 7.419 1.00 97.62 70 THR A N 1
ATOM 548 C CA . THR A 1 70 ? -8.585 -3.286 8.317 1.00 97.62 70 THR A CA 1
ATOM 549 C C . THR A 1 70 ? -8.077 -3.288 9.761 1.00 97.62 70 THR A C 1
ATOM 551 O O . THR A 1 70 ? -6.860 -3.343 9.973 1.00 97.62 70 THR A O 1
ATOM 554 N N . PRO A 1 71 ? -8.954 -3.247 10.779 1.00 96.75 71 PRO A N 1
ATOM 555 C CA . PRO A 1 71 ? -8.511 -3.374 12.169 1.00 96.75 71 PRO A CA 1
ATOM 556 C C . PRO A 1 71 ? -7.740 -4.682 12.432 1.00 96.75 71 PRO A C 1
ATOM 558 O O . PRO A 1 71 ? -6.855 -4.737 13.293 1.00 96.75 71 PRO A O 1
ATOM 561 N N . GLU A 1 72 ? -8.044 -5.731 11.665 1.00 98.00 72 GLU A N 1
ATOM 562 C CA . GLU A 1 72 ? -7.448 -7.059 11.778 1.00 98.00 72 GLU A CA 1
ATOM 563 C C . GLU A 1 72 ? -6.180 -7.233 10.936 1.00 98.00 72 GLU A C 1
ATOM 565 O O . GLU A 1 72 ? -5.337 -8.053 11.303 1.00 98.00 72 GLU A O 1
ATOM 570 N N . ILE A 1 73 ? -6.032 -6.506 9.821 1.00 98.12 73 ILE A N 1
ATOM 571 C CA . ILE A 1 73 ? -4.944 -6.692 8.847 1.00 98.12 73 ILE A CA 1
ATOM 572 C C . ILE A 1 73 ? -4.322 -5.351 8.455 1.00 98.12 73 ILE A C 1
ATOM 574 O O . ILE A 1 73 ? -4.987 -4.472 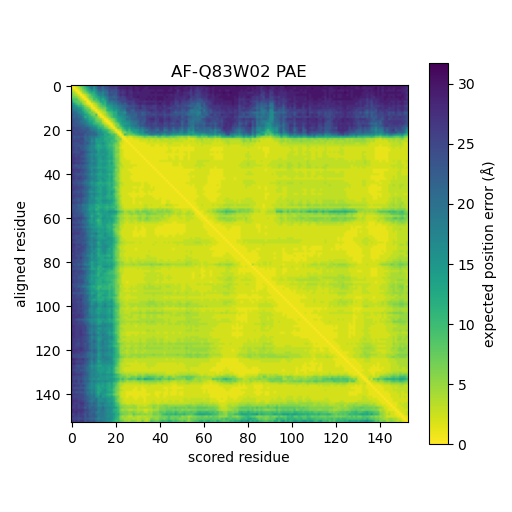7.905 1.00 98.12 73 ILE A O 1
ATOM 578 N N . HIS A 1 74 ? -3.011 -5.246 8.651 1.00 98.38 74 HIS A N 1
ATOM 579 C CA . HIS A 1 74 ? -2.172 -4.180 8.125 1.00 98.38 74 HIS A CA 1
ATOM 580 C C . HIS A 1 74 ? -1.310 -4.715 6.979 1.00 98.38 74 HIS A C 1
ATOM 582 O O . HIS A 1 74 ? -0.532 -5.651 7.158 1.00 98.38 74 HIS A O 1
ATOM 588 N N . ASN A 1 75 ? -1.435 -4.118 5.800 1.00 98.56 75 ASN A N 1
ATOM 589 C CA . ASN A 1 75 ? -0.666 -4.483 4.621 1.00 98.56 75 ASN A CA 1
ATOM 590 C C . ASN A 1 75 ? 0.599 -3.631 4.526 1.00 98.56 75 ASN A C 1
ATOM 592 O O . ASN A 1 75 ? 0.565 -2.417 4.718 1.00 98.56 75 ASN A O 1
ATOM 596 N N . MET A 1 76 ? 1.704 -4.273 4.170 1.00 97.94 76 MET A N 1
ATOM 597 C CA . MET A 1 76 ? 2.996 -3.649 3.908 1.00 97.94 76 MET A CA 1
ATOM 598 C C . MET A 1 76 ? 3.517 -4.169 2.570 1.00 97.94 76 MET A C 1
ATOM 600 O O . MET A 1 76 ? 3.389 -5.355 2.289 1.00 97.94 76 MET A O 1
ATOM 604 N N . VAL A 1 77 ? 4.094 -3.307 1.735 1.00 98.00 77 VAL A N 1
ATOM 605 C CA . VAL A 1 77 ? 4.565 -3.679 0.389 1.00 98.00 77 VAL A CA 1
ATOM 606 C C . VAL A 1 77 ? 6.070 -3.505 0.311 1.00 98.00 77 VAL A C 1
ATOM 608 O O . VAL A 1 77 ? 6.583 -2.471 0.718 1.00 98.00 77 VAL A O 1
ATOM 611 N N . VAL A 1 78 ? 6.774 -4.467 -0.271 1.00 98.12 78 VAL A N 1
ATOM 612 C CA . VAL A 1 78 ? 8.223 -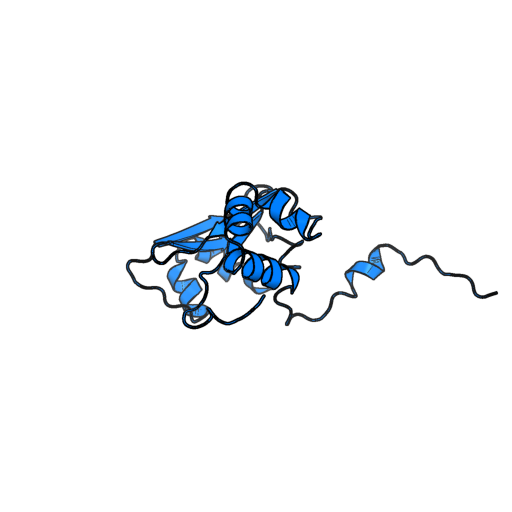4.427 -0.497 1.00 98.12 78 VAL A CA 1
ATOM 613 C C . VAL A 1 78 ? 8.550 -4.978 -1.886 1.00 98.12 78 VAL A C 1
ATOM 615 O O . VAL A 1 78 ? 7.733 -5.647 -2.511 1.00 98.12 78 VAL A O 1
ATOM 618 N N . CYS A 1 79 ? 9.742 -4.676 -2.388 1.00 97.75 79 CYS A N 1
ATOM 619 C CA . CYS A 1 79 ? 10.350 -5.400 -3.494 1.00 97.75 79 CYS A CA 1
ATOM 620 C C . CYS A 1 79 ? 11.727 -5.881 -3.039 1.00 97.75 79 CYS A C 1
ATOM 622 O O . CYS A 1 79 ? 12.706 -5.127 -3.059 1.00 97.75 79 CYS A O 1
ATOM 624 N N . THR A 1 80 ? 11.814 -7.125 -2.581 1.00 97.06 80 THR A N 1
ATOM 625 C CA . THR A 1 80 ? 13.058 -7.661 -2.010 1.00 97.06 80 THR A CA 1
ATOM 626 C C . THR A 1 80 ? 14.172 -7.727 -3.055 1.00 97.06 80 THR A C 1
ATOM 628 O O . THR A 1 80 ? 15.330 -7.442 -2.743 1.00 97.06 80 THR A O 1
ATOM 631 N N . LEU A 1 81 ? 13.827 -7.985 -4.319 1.00 96.00 81 LEU A N 1
ATOM 632 C CA . LEU A 1 81 ? 14.783 -8.169 -5.415 1.00 96.00 81 LEU A CA 1
ATOM 633 C C . LEU A 1 81 ? 15.352 -6.861 -5.973 1.00 96.00 81 LEU A C 1
ATOM 635 O O . LEU A 1 81 ? 16.522 -6.817 -6.354 1.00 96.00 81 LEU A O 1
ATOM 639 N N . CYS A 1 82 ? 14.571 -5.783 -6.001 1.00 94.00 82 CYS A N 1
ATOM 640 C CA . CYS A 1 82 ? 15.027 -4.516 -6.566 1.00 94.00 82 CYS A CA 1
ATOM 641 C C . CYS A 1 82 ? 14.336 -3.298 -5.942 1.00 94.00 82 CYS A C 1
ATOM 643 O O . CYS A 1 82 ? 14.812 -2.766 -4.939 1.00 94.00 82 CYS A O 1
ATOM 645 N N . SER A 1 83 ? 13.279 -2.804 -6.584 1.00 95.38 83 SER A N 1
ATOM 646 C CA . SER A 1 83 ? 12.655 -1.513 -6.290 1.00 95.38 83 SER A CA 1
ATOM 647 C C . SER A 1 83 ? 11.294 -1.309 -6.977 1.00 95.38 83 SER A C 1
ATOM 649 O O . SER A 1 83 ? 10.878 -0.162 -7.147 1.00 95.38 83 SER A O 1
ATOM 651 N N . CYS A 1 84 ? 10.611 -2.386 -7.391 1.00 96.81 84 CYS A N 1
ATOM 652 C CA . CYS A 1 84 ? 9.288 -2.329 -8.025 1.00 96.81 84 CYS A CA 1
ATOM 653 C C . CYS A 1 84 ? 8.319 -1.473 -7.199 1.00 9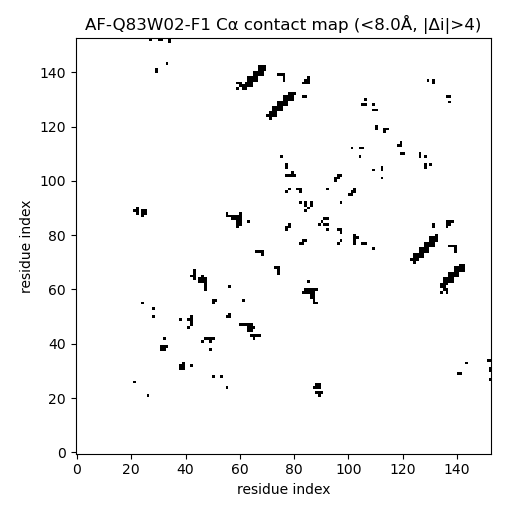6.81 84 CYS A C 1
ATOM 655 O O . CYS A 1 84 ? 8.195 -1.676 -5.994 1.00 96.81 84 CYS A O 1
ATOM 657 N N . TYR A 1 85 ? 7.653 -0.506 -7.834 1.00 95.62 85 TYR A N 1
ATOM 658 C CA . TYR A 1 85 ? 6.838 0.493 -7.138 1.00 95.62 85 TYR A CA 1
ATOM 659 C C . TYR A 1 85 ? 5.753 1.060 -8.067 1.00 95.62 85 TYR A C 1
ATOM 661 O O . TYR A 1 85 ? 6.046 1.211 -9.254 1.00 95.62 85 TYR A O 1
ATOM 669 N N . PRO A 1 86 ? 4.532 1.370 -7.587 1.00 94.94 86 PRO A N 1
ATOM 670 C CA . PRO A 1 86 ? 3.428 1.804 -8.442 1.00 94.94 86 PRO A CA 1
ATOM 671 C C . PRO A 1 86 ? 3.572 3.273 -8.872 1.00 94.94 86 PRO A C 1
ATOM 673 O O . PRO A 1 86 ? 3.024 4.180 -8.242 1.00 94.94 86 PRO A O 1
ATOM 676 N N . TRP A 1 87 ? 4.321 3.537 -9.942 1.00 94.19 87 TRP A N 1
ATOM 677 C CA . TRP A 1 87 ? 4.653 4.912 -10.343 1.00 94.19 87 TRP A CA 1
ATOM 678 C C . TRP A 1 87 ? 3.459 5.789 -10.726 1.00 94.19 87 TRP A C 1
ATOM 680 O O . TRP A 1 87 ? 3.520 6.972 -10.387 1.00 94.19 87 TRP A O 1
ATOM 690 N N . PRO A 1 88 ? 2.397 5.286 -11.391 1.00 91.19 88 PRO A N 1
ATOM 691 C CA . PRO A 1 88 ? 1.276 6.138 -11.788 1.00 91.19 88 PRO A CA 1
ATOM 692 C C . PRO A 1 88 ? 0.564 6.799 -10.610 1.00 91.19 88 PRO A C 1
ATOM 694 O O . PRO A 1 88 ? -0.003 7.872 -10.771 1.00 91.19 88 PRO A O 1
ATOM 697 N N . VAL A 1 89 ? 0.625 6.175 -9.430 1.00 92.56 89 VAL A N 1
ATOM 698 C CA . VAL A 1 89 ? -0.061 6.659 -8.232 1.00 92.56 89 VAL A CA 1
ATOM 699 C C . VAL A 1 89 ? 0.867 7.094 -7.122 1.00 92.56 89 VAL A C 1
ATOM 701 O O . VAL A 1 89 ? 0.427 7.932 -6.363 1.00 92.56 89 VAL A O 1
ATOM 704 N N . LEU A 1 90 ? 2.094 6.574 -6.986 1.00 93.12 90 LEU A N 1
ATOM 705 C CA . LEU A 1 90 ? 3.033 6.922 -5.900 1.00 93.12 90 LEU A CA 1
ATOM 706 C C . LEU A 1 90 ? 4.311 7.631 -6.379 1.00 93.12 90 LEU A C 1
ATOM 708 O O . LEU A 1 90 ? 5.161 8.003 -5.571 1.00 93.12 90 LEU A O 1
ATOM 712 N N . GLY A 1 91 ? 4.479 7.824 -7.688 1.00 91.44 91 GLY A N 1
ATOM 713 C CA . GLY A 1 91 ? 5.696 8.407 -8.245 1.00 91.44 91 GLY A CA 1
ATOM 714 C C . GLY A 1 91 ? 6.922 7.505 -8.072 1.00 91.44 91 GLY A C 1
ATOM 715 O O . GLY A 1 91 ? 6.833 6.279 -8.106 1.00 91.44 91 GLY A O 1
ATOM 716 N N . LEU A 1 92 ? 8.108 8.108 -7.952 1.00 91.44 92 LEU A N 1
ATOM 717 C CA . LEU A 1 92 ? 9.347 7.343 -7.785 1.00 91.44 92 LEU A CA 1
ATOM 718 C C . LEU A 1 92 ? 9.522 6.899 -6.327 1.00 91.44 92 LEU A C 1
ATOM 720 O O . LEU A 1 92 ? 9.313 7.706 -5.423 1.00 91.44 92 LEU A O 1
ATOM 724 N N . PRO A 1 93 ? 9.991 5.661 -6.080 1.00 93.06 93 PRO A N 1
ATOM 725 C CA . PRO A 1 93 ? 10.162 5.171 -4.724 1.00 93.06 93 PRO A CA 1
ATOM 726 C C . PRO A 1 93 ? 11.223 5.983 -3.968 1.00 93.06 93 PRO A C 1
ATOM 728 O O . PRO A 1 93 ? 12.291 6.294 -4.529 1.00 93.06 93 PRO A O 1
ATOM 731 N N . PRO A 1 94 ? 10.989 6.258 -2.674 1.00 93.44 94 PRO A N 1
ATOM 732 C CA . PRO A 1 94 ? 11.958 6.940 -1.834 1.00 93.44 94 PRO A CA 1
ATOM 733 C C . PRO A 1 94 ? 13.235 6.105 -1.669 1.00 93.44 94 PRO A C 1
ATOM 735 O O . PRO A 1 94 ? 13.268 4.893 -1.899 1.00 93.44 94 PRO A O 1
ATOM 738 N N . VAL A 1 95 ? 14.327 6.760 -1.267 1.00 95.44 95 VAL A N 1
ATOM 739 C CA . VAL A 1 95 ? 15.647 6.113 -1.146 1.00 95.44 95 VAL A CA 1
ATOM 740 C C . VAL A 1 95 ? 15.612 4.930 -0.176 1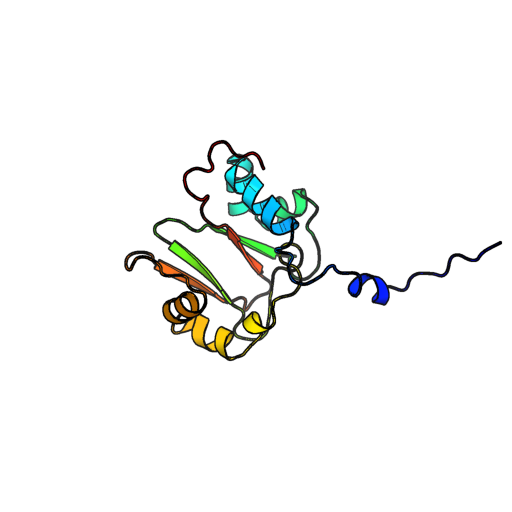.00 95.44 95 VAL A C 1
ATOM 742 O O . VAL A 1 95 ? 16.158 3.875 -0.495 1.00 95.44 95 VAL A O 1
ATOM 745 N N . TRP A 1 96 ? 14.921 5.070 0.957 1.00 95.12 96 TRP A N 1
ATOM 746 C CA . TRP A 1 96 ? 14.821 4.013 1.964 1.00 95.12 96 TRP A CA 1
ATOM 747 C C . TRP A 1 96 ? 14.134 2.752 1.424 1.00 95.12 96 TRP A C 1
ATOM 749 O O . TRP A 1 96 ? 14.579 1.653 1.740 1.00 95.12 96 TRP A O 1
ATOM 759 N N . TYR A 1 97 ? 13.142 2.883 0.537 1.00 96.81 97 TYR A N 1
ATOM 760 C CA . TYR A 1 97 ? 12.419 1.739 -0.032 1.00 96.81 97 TYR A CA 1
ATOM 761 C C . TYR A 1 97 ? 13.339 0.849 -0.877 1.00 96.81 97 TYR A C 1
ATOM 763 O O . TYR A 1 97 ? 13.254 -0.375 -0.854 1.00 96.81 97 TYR A O 1
ATOM 771 N N . LYS A 1 98 ? 14.277 1.474 -1.594 1.00 95.88 98 LYS A N 1
ATOM 772 C CA . LYS A 1 98 ? 15.258 0.794 -2.456 1.00 95.88 98 LYS A CA 1
ATOM 773 C C . LYS A 1 98 ? 16.430 0.200 -1.671 1.00 95.88 98 LYS A C 1
ATOM 775 O O . LYS A 1 98 ? 17.203 -0.593 -2.217 1.00 95.88 98 LYS A O 1
ATOM 780 N N . SER A 1 99 ? 16.596 0.620 -0.419 1.00 95.81 99 SER A N 1
ATOM 781 C CA . SER A 1 99 ? 17.772 0.313 0.385 1.00 95.81 99 SER A CA 1
ATOM 782 C C . SER A 1 99 ? 17.752 -1.134 0.906 1.00 95.81 99 SER A C 1
ATOM 784 O O . SER A 1 99 ? 16.679 -1.653 1.233 1.00 95.81 99 SER A O 1
ATOM 786 N N . PRO A 1 100 ? 18.920 -1.797 1.022 1.00 95.38 100 PRO A N 1
ATOM 787 C CA . PRO A 1 100 ? 19.003 -3.136 1.604 1.00 95.38 100 PRO A CA 1
ATOM 788 C C . PRO A 1 100 ? 18.390 -3.269 3.011 1.00 95.38 100 PRO A C 1
ATOM 790 O O . PRO A 1 100 ? 17.702 -4.266 3.218 1.00 95.38 100 PRO A O 1
ATOM 793 N N . PRO A 1 101 ? 18.555 -2.306 3.952 1.00 95.56 101 PRO A N 1
ATOM 794 C CA . PRO A 1 101 ? 17.975 -2.409 5.295 1.00 95.56 101 PRO A CA 1
ATOM 795 C C . PRO A 1 101 ? 16.460 -2.615 5.311 1.00 95.56 101 PRO A C 1
ATOM 797 O O . PRO A 1 101 ? 15.967 -3.462 6.051 1.00 95.56 101 PRO A O 1
ATOM 800 N N . TYR A 1 102 ? 15.726 -1.877 4.475 1.00 97.12 102 TYR A N 1
ATOM 801 C CA . TYR A 1 102 ? 14.280 -2.042 4.360 1.00 97.12 102 TYR A CA 1
ATOM 802 C C . TYR A 1 102 ? 13.931 -3.383 3.710 1.00 97.12 102 TYR A C 1
ATOM 804 O O . TYR A 1 102 ? 13.148 -4.164 4.247 1.00 97.12 102 TYR A O 1
ATOM 812 N N . ARG A 1 103 ? 14.551 -3.670 2.560 1.00 97.31 103 ARG A N 1
ATOM 813 C CA . ARG A 1 103 ? 14.209 -4.821 1.716 1.00 97.31 103 ARG A CA 1
ATOM 814 C C . ARG A 1 103 ? 14.467 -6.164 2.391 1.00 97.31 103 ARG A C 1
ATOM 816 O O . ARG A 1 103 ? 13.669 -7.075 2.212 1.00 97.31 103 ARG A O 1
ATOM 823 N N . SER A 1 104 ? 15.545 -6.298 3.161 1.00 94.94 104 SER A N 1
ATOM 824 C CA . SER A 1 104 ? 15.855 -7.553 3.854 1.00 94.94 104 SER A CA 1
ATOM 825 C C . SER A 1 104 ? 14.981 -7.773 5.088 1.00 94.94 104 SER A C 1
ATOM 827 O O . SER A 1 104 ? 14.597 -8.905 5.370 1.00 94.94 104 SER A O 1
ATOM 829 N N . ARG A 1 105 ? 14.643 -6.704 5.819 1.00 97.12 105 ARG A N 1
ATOM 830 C CA . ARG A 1 105 ? 13.928 -6.812 7.097 1.00 97.12 105 ARG A CA 1
ATOM 831 C C . ARG A 1 105 ? 12.418 -6.793 6.964 1.00 97.12 105 ARG A C 1
ATOM 833 O O . ARG A 1 105 ? 11.764 -7.437 7.773 1.00 97.12 105 ARG A O 1
ATOM 840 N N . ALA A 1 106 ? 11.861 -6.135 5.949 1.00 96.62 106 ALA A N 1
ATOM 841 C CA . ALA A 1 106 ? 10.411 -6.044 5.771 1.00 96.62 106 ALA A CA 1
ATOM 842 C C . ALA A 1 106 ? 9.722 -7.419 5.716 1.00 96.62 106 ALA A C 1
ATOM 844 O O . ALA A 1 106 ? 8.598 -7.543 6.179 1.00 96.62 106 ALA A O 1
ATOM 845 N N . VAL A 1 107 ? 10.390 -8.456 5.196 1.00 96.44 107 VAL A N 1
ATOM 846 C CA . VAL A 1 107 ? 9.845 -9.827 5.116 1.00 96.44 107 VAL A CA 1
ATOM 847 C C . VAL A 1 107 ? 10.190 -10.716 6.319 1.00 96.44 107 VAL A C 1
ATOM 849 O O . VAL A 1 107 ? 9.617 -11.793 6.450 1.00 96.44 107 VAL A O 1
ATOM 852 N N . ILE A 1 108 ? 11.111 -10.291 7.192 1.00 97.06 108 ILE A N 1
ATOM 853 C CA . ILE A 1 108 ? 11.585 -11.066 8.357 1.00 97.06 108 ILE A CA 1
ATOM 854 C C . ILE A 1 108 ? 10.985 -10.516 9.653 1.00 97.06 108 ILE A C 1
ATOM 856 O O . ILE A 1 108 ? 10.429 -11.260 10.454 1.00 97.06 108 ILE A O 1
ATOM 860 N N . ASP A 1 109 ? 11.098 -9.205 9.847 1.00 97.44 109 ASP A N 1
ATOM 861 C CA . ASP A 1 109 ? 10.628 -8.471 11.018 1.00 97.44 109 ASP A CA 1
ATOM 862 C C . ASP A 1 109 ? 9.875 -7.200 10.575 1.00 97.44 109 ASP A C 1
ATOM 864 O O . ASP A 1 109 ? 10.359 -6.073 10.736 1.00 97.44 109 ASP A O 1
ATOM 868 N N . PRO A 1 110 ? 8.678 -7.351 9.975 1.00 97.31 110 PRO A N 1
ATOM 869 C CA . PRO A 1 110 ? 7.894 -6.209 9.516 1.00 97.31 110 PRO A CA 1
ATOM 870 C C . PRO A 1 110 ? 7.475 -5.287 10.665 1.00 97.31 110 PRO A C 1
ATOM 872 O O . PRO A 1 110 ? 7.380 -4.077 10.479 1.00 97.31 110 PRO A O 1
ATOM 875 N N . ARG A 1 111 ? 7.234 -5.832 11.865 1.00 97.19 111 ARG A N 1
ATOM 876 C CA . ARG A 1 111 ? 6.829 -5.038 13.033 1.00 97.19 111 ARG A CA 1
ATOM 877 C C . ARG A 1 111 ? 7.970 -4.162 13.546 1.00 97.19 111 ARG A C 1
ATOM 879 O O . ARG A 1 111 ? 7.715 -3.002 13.855 1.00 97.19 111 ARG A O 1
ATOM 886 N N . GLY A 1 112 ? 9.203 -4.667 13.588 1.00 97.25 112 GLY A N 1
ATOM 887 C CA . GLY A 1 112 ? 10.370 -3.853 13.927 1.00 97.25 112 GLY A CA 1
ATOM 888 C C . GLY A 1 112 ? 10.634 -2.757 12.897 1.00 97.25 112 GLY A C 1
ATOM 889 O O . GLY A 1 112 ? 10.901 -1.620 13.275 1.00 97.25 112 GLY A O 1
ATOM 890 N N . VAL A 1 113 ? 10.465 -3.050 11.601 1.00 97.38 113 VAL A N 1
ATOM 891 C CA . VAL A 1 113 ? 10.559 -2.020 10.549 1.00 97.38 113 VAL A CA 1
ATOM 892 C C . VAL A 1 113 ? 9.480 -0.946 10.721 1.00 97.38 113 VAL A C 1
ATOM 894 O O . VAL A 1 113 ? 9.783 0.240 10.647 1.00 97.38 113 VAL A O 1
ATOM 897 N N . LEU A 1 114 ? 8.228 -1.325 10.987 1.00 96.75 114 LEU A N 1
ATOM 898 C CA . LEU A 1 114 ? 7.150 -0.362 11.248 1.00 96.75 114 LEU A CA 1
ATOM 899 C C . LEU A 1 114 ? 7.434 0.511 12.481 1.00 96.75 114 LEU A C 1
ATOM 901 O O . LEU A 1 114 ? 7.181 1.715 12.440 1.00 96.75 114 LEU A O 1
ATOM 905 N N . ALA A 1 115 ? 8.019 -0.059 13.537 1.00 96.88 115 ALA A N 1
ATOM 906 C CA . ALA A 1 115 ? 8.395 0.687 14.735 1.00 96.88 115 ALA A CA 1
ATOM 907 C C . ALA A 1 115 ? 9.454 1.771 14.451 1.00 96.88 115 ALA A C 1
ATOM 909 O O . ALA A 1 115 ? 9.381 2.855 15.027 1.00 96.88 115 ALA A O 1
ATOM 910 N N . GLU A 1 116 ? 10.382 1.540 13.517 1.00 95.75 116 GLU A N 1
ATOM 911 C CA . GLU A 1 116 ? 11.354 2.555 13.067 1.00 95.75 116 GLU A CA 1
ATOM 912 C C . GLU A 1 116 ? 10.696 3.729 12.337 1.00 95.75 116 GLU A C 1
ATOM 914 O O . GLU A 1 116 ? 11.185 4.856 12.407 1.00 95.75 116 GLU A O 1
ATOM 919 N N . PHE A 1 117 ? 9.555 3.486 11.689 1.00 93.81 117 PHE A N 1
ATOM 920 C CA . PHE A 1 117 ? 8.706 4.531 11.112 1.00 93.81 117 PHE A CA 1
ATOM 921 C C . PHE A 1 117 ? 7.737 5.156 12.131 1.00 93.81 117 PHE A C 1
ATOM 923 O O . PHE A 1 117 ? 6.892 5.965 11.753 1.00 93.81 117 PHE A O 1
ATOM 930 N N . GLY A 1 118 ? 7.836 4.797 13.416 1.00 96.06 118 GLY A N 1
ATOM 931 C CA . GLY A 1 118 ? 6.951 5.291 14.474 1.00 96.06 118 GLY A CA 1
ATOM 932 C C . GLY A 1 118 ? 5.548 4.676 14.456 1.00 96.06 118 GLY A C 1
ATOM 933 O O . GLY A 1 118 ? 4.635 5.217 15.078 1.00 96.06 118 GLY A O 1
ATOM 934 N N . VAL A 1 119 ? 5.353 3.558 13.751 1.00 95.12 119 VAL A N 1
ATOM 935 C CA . VAL A 1 119 ? 4.063 2.867 13.644 1.00 95.12 119 VAL A CA 1
ATOM 936 C C . VAL A 1 119 ? 4.036 1.665 14.583 1.00 95.12 119 VAL A C 1
ATOM 938 O O . VAL A 1 119 ? 4.661 0.637 14.327 1.00 95.12 119 VAL A O 1
ATOM 941 N N . THR A 1 120 ? 3.240 1.768 15.645 1.00 95.50 120 THR A N 1
ATOM 942 C CA . THR A 1 120 ? 2.984 0.661 16.576 1.00 95.50 120 THR A CA 1
ATOM 943 C C . THR A 1 120 ? 1.584 0.109 16.347 1.00 95.50 120 THR A C 1
ATOM 945 O O . THR A 1 120 ? 0.588 0.799 16.556 1.00 95.50 120 THR A O 1
ATOM 948 N N . LEU A 1 121 ? 1.501 -1.152 15.921 1.00 94.31 121 LEU A N 1
ATOM 949 C CA . LEU A 1 121 ? 0.232 -1.843 15.688 1.00 94.31 121 LEU A CA 1
ATOM 950 C C . LEU A 1 121 ? -0.157 -2.702 16.897 1.00 94.31 121 LEU A C 1
ATOM 952 O O . LEU A 1 121 ? 0.732 -3.331 17.481 1.00 94.31 121 LEU A O 1
ATOM 956 N N . PRO A 1 122 ? -1.460 -2.839 17.214 1.00 96.00 122 PRO A N 1
ATOM 957 C CA . PRO A 1 122 ? -1.925 -3.803 18.206 1.00 96.00 122 PRO A CA 1
ATOM 958 C C . PRO A 1 122 ? -1.365 -5.207 17.944 1.00 96.00 122 PRO A C 1
ATOM 960 O O . PRO A 1 122 ? -1.196 -5.629 16.795 1.00 96.00 122 PRO A O 1
ATOM 963 N N . GLU A 1 123 ? -1.101 -5.960 19.010 1.00 94.69 123 GLU A N 1
ATOM 964 C CA . GLU A 1 123 ? -0.528 -7.310 18.910 1.00 94.69 123 GLU A CA 1
ATOM 965 C C . GLU A 1 123 ? -1.413 -8.249 18.073 1.00 94.69 123 GLU A C 1
ATOM 967 O O . GLU A 1 123 ? -0.923 -9.006 17.237 1.00 94.69 123 GLU A O 1
ATOM 972 N N . LYS A 1 124 ? -2.736 -8.105 18.207 1.00 96.19 124 LYS A N 1
ATOM 973 C CA . LYS A 1 124 ? -3.732 -8.877 17.452 1.00 96.19 124 LYS A CA 1
ATOM 974 C C . LYS A 1 124 ? -3.811 -8.547 15.954 1.00 96.19 124 LYS A C 1
ATOM 976 O O . LYS A 1 124 ? -4.370 -9.341 15.202 1.00 96.19 124 LYS A O 1
ATOM 981 N N . THR A 1 125 ? -3.307 -7.391 15.515 1.00 97.50 125 THR A N 1
ATOM 982 C CA . THR A 1 125 ? -3.372 -6.981 14.104 1.00 97.50 125 THR A CA 1
ATOM 983 C C . THR A 1 125 ? -2.347 -7.776 13.301 1.00 97.50 125 THR A C 1
ATOM 985 O O . THR A 1 125 ? -1.149 -7.706 13.557 1.00 97.50 125 THR A O 1
ATOM 988 N N . LYS A 1 126 ? -2.789 -8.550 12.314 1.00 97.62 126 LYS A N 1
ATOM 989 C CA . LYS A 1 126 ? -1.893 -9.304 11.433 1.00 97.62 126 LYS A CA 1
ATOM 990 C C . LYS A 1 126 ? -1.177 -8.346 10.489 1.00 97.62 126 LYS A C 1
ATOM 992 O O . LYS A 1 126 ? -1.799 -7.430 9.960 1.00 97.62 126 LYS A O 1
ATOM 997 N N . VAL A 1 127 ? 0.113 -8.575 10.253 1.00 98.00 127 VAL A N 1
ATOM 998 C CA . VAL A 1 127 ? 0.866 -7.835 9.234 1.00 98.00 127 VAL A CA 1
ATOM 999 C C . VAL A 1 127 ? 1.044 -8.731 8.015 1.00 98.00 127 VAL A C 1
ATOM 1001 O O . VAL A 1 127 ? 1.668 -9.785 8.110 1.00 98.00 127 VAL A O 1
ATOM 1004 N N . SER A 1 128 ? 0.476 -8.322 6.884 1.00 98.19 128 SER A N 1
ATOM 1005 C CA . SER A 1 128 ? 0.601 -9.014 5.602 1.00 98.19 128 SER A CA 1
ATOM 1006 C C . SER A 1 128 ? 1.609 -8.278 4.733 1.00 98.19 128 SER A C 1
ATOM 1008 O O . SER A 1 128 ? 1.371 -7.145 4.316 1.00 98.19 128 SER A O 1
ATOM 1010 N N . VAL A 1 129 ? 2.748 -8.921 4.483 1.00 98.12 129 VAL A N 1
ATOM 1011 C CA . VAL A 1 129 ? 3.824 -8.363 3.661 1.00 98.12 129 VAL A CA 1
ATOM 1012 C C . VAL A 1 129 ? 3.681 -8.871 2.232 1.00 98.12 129 VAL A C 1
ATOM 1014 O O . VAL A 1 129 ? 3.630 -10.076 1.998 1.00 98.12 129 VAL A O 1
ATOM 1017 N N . TRP A 1 130 ? 3.630 -7.944 1.285 1.00 98.06 130 TRP A N 1
ATOM 1018 C CA . TRP A 1 130 ? 3.458 -8.205 -0.136 1.00 98.06 130 TRP A CA 1
ATOM 1019 C C . TRP A 1 130 ? 4.757 -7.900 -0.869 1.00 98.06 130 TRP A C 1
ATOM 1021 O O . TRP A 1 130 ? 5.149 -6.739 -1.000 1.00 98.06 130 TRP A O 1
ATOM 1031 N N . ASP A 1 131 ? 5.432 -8.953 -1.327 1.00 97.19 131 ASP A N 1
ATOM 1032 C CA . ASP A 1 131 ? 6.666 -8.830 -2.096 1.00 97.19 131 ASP A CA 1
ATOM 1033 C C . ASP A 1 131 ? 6.368 -8.750 -3.599 1.00 97.19 131 ASP A C 1
ATOM 1035 O O . ASP A 1 131 ? 5.738 -9.631 -4.188 1.00 97.19 131 ASP A O 1
ATOM 1039 N N . SER A 1 132 ? 6.817 -7.668 -4.226 1.00 94.75 132 SER A N 1
ATOM 1040 C CA . SER A 1 132 ? 6.580 -7.347 -5.635 1.00 94.75 132 SER A CA 1
ATOM 1041 C C . SER A 1 132 ? 7.590 -8.075 -6.527 1.00 94.75 132 SER A C 1
ATOM 1043 O O . SER A 1 132 ? 8.469 -7.455 -7.130 1.00 94.75 132 SER A O 1
ATOM 1045 N N . THR A 1 133 ? 7.491 -9.404 -6.567 1.00 89.75 133 THR A N 1
ATOM 1046 C CA . THR A 1 133 ? 8.372 -10.299 -7.344 1.00 89.75 133 THR A CA 1
ATOM 1047 C C . THR A 1 133 ? 7.918 -10.508 -8.791 1.00 89.75 133 THR A C 1
ATOM 1049 O O . THR A 1 133 ? 8.689 -11.011 -9.604 1.00 89.75 133 THR A O 1
ATOM 1052 N N . ALA A 1 134 ? 6.690 -10.100 -9.121 1.00 89.88 134 ALA A N 1
ATOM 1053 C CA . ALA A 1 134 ? 6.118 -10.127 -10.465 1.00 89.88 134 ALA A CA 1
ATOM 1054 C C . ALA A 1 134 ? 5.842 -8.701 -10.982 1.00 89.88 134 ALA A C 1
ATOM 1056 O O . ALA A 1 134 ? 6.077 -7.709 -10.291 1.00 89.88 134 ALA A O 1
ATOM 1057 N N . GLU A 1 135 ? 5.281 -8.583 -12.186 1.00 88.88 135 GLU A N 1
ATOM 1058 C CA . GLU A 1 135 ? 4.881 -7.288 -12.764 1.00 88.88 135 GLU A CA 1
ATOM 1059 C C . GLU A 1 135 ? 3.611 -6.679 -12.136 1.00 88.88 135 GLU A C 1
ATOM 1061 O O . GLU A 1 135 ? 3.154 -5.619 -12.550 1.00 88.88 135 GLU A O 1
ATOM 1066 N N . ILE A 1 136 ? 3.075 -7.303 -11.082 1.00 93.12 136 ILE A N 1
ATOM 1067 C CA . ILE A 1 136 ? 2.000 -6.738 -10.260 1.00 93.12 136 ILE A CA 1
ATOM 1068 C C . ILE A 1 136 ? 2.572 -5.639 -9.359 1.00 93.12 136 ILE A C 1
ATOM 1070 O O . ILE A 1 136 ?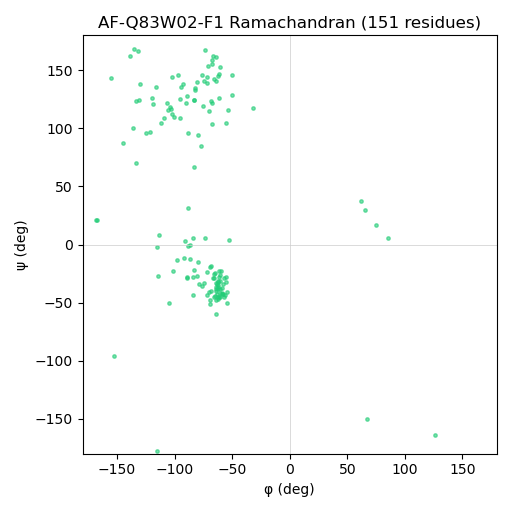 3.676 -5.755 -8.814 1.00 93.12 136 ILE A O 1
ATOM 1074 N N . ARG A 1 137 ? 1.818 -4.556 -9.187 1.00 96.75 137 ARG A N 1
ATOM 1075 C CA . ARG A 1 137 ? 2.142 -3.461 -8.276 1.00 96.75 137 ARG A CA 1
ATOM 1076 C C . ARG A 1 137 ? 1.035 -3.314 -7.242 1.00 96.75 137 ARG A C 1
ATOM 1078 O O . ARG A 1 137 ? -0.141 -3.187 -7.569 1.00 96.75 137 ARG A O 1
ATOM 1085 N N . TYR A 1 138 ? 1.431 -3.346 -5.977 1.00 97.81 138 TYR A N 1
ATOM 1086 C CA . TYR A 1 138 ? 0.500 -3.275 -4.861 1.00 97.81 138 TYR A CA 1
ATOM 1087 C C . TYR A 1 138 ? 0.352 -1.839 -4.363 1.00 97.81 138 TYR A C 1
ATOM 1089 O O . TYR A 1 138 ? 1.346 -1.136 -4.166 1.00 97.81 138 TYR A O 1
ATOM 1097 N N . LEU A 1 139 ? -0.889 -1.428 -4.113 1.00 97.19 139 LEU A N 1
ATOM 1098 C CA . LEU A 1 139 ? -1.236 -0.148 -3.509 1.00 97.19 139 LEU A CA 1
ATOM 1099 C C . LEU A 1 139 ? -1.979 -0.387 -2.199 1.00 97.19 139 LEU A C 1
ATOM 1101 O O . LEU A 1 139 ? -3.041 -1.000 -2.200 1.00 97.19 139 LEU A O 1
ATOM 1105 N N . VAL A 1 140 ? -1.453 0.106 -1.080 1.00 98.12 140 VAL A N 1
ATOM 1106 C CA . VAL A 1 140 ? -2.148 -0.007 0.210 1.00 98.12 140 VAL A CA 1
ATOM 1107 C C . VAL A 1 140 ? -3.168 1.116 0.343 1.00 98.12 140 VAL A C 1
ATOM 1109 O O . VAL A 1 140 ? -2.803 2.287 0.277 1.00 98.12 140 VAL A O 1
ATOM 1112 N N . ILE A 1 141 ? -4.430 0.759 0.579 1.00 98.06 141 ILE A N 1
ATOM 1113 C CA . ILE A 1 141 ? -5.492 1.701 0.934 1.00 98.06 141 ILE A CA 1
ATOM 1114 C C . ILE A 1 141 ? -5.600 1.730 2.463 1.00 98.06 141 ILE A C 1
ATOM 1116 O O . ILE A 1 141 ? -6.021 0.735 3.069 1.00 98.06 141 ILE A O 1
ATOM 1120 N N . PRO A 1 142 ? -5.178 2.825 3.121 1.00 96.88 142 PRO A N 1
ATOM 1121 C CA . PRO A 1 142 ? -5.255 2.933 4.569 1.00 96.88 142 PRO A CA 1
ATOM 1122 C C . PRO A 1 142 ? -6.711 3.005 5.045 1.00 96.88 142 PRO A C 1
ATOM 1124 O O . PRO A 1 142 ? -7.619 3.378 4.301 1.00 96.88 142 PRO A O 1
ATOM 1127 N N . MET A 1 143 ? -6.931 2.672 6.318 1.00 96.12 143 MET A N 1
ATOM 1128 C CA . MET A 1 143 ? -8.227 2.910 6.953 1.00 96.12 143 MET A CA 1
ATOM 1129 C C . MET A 1 143 ? -8.490 4.412 7.057 1.00 96.12 143 MET A C 1
ATOM 1131 O O . MET A 1 143 ? -7.572 5.179 7.358 1.00 96.12 143 MET A O 1
ATOM 1135 N N . ARG A 1 144 ? -9.751 4.809 6.866 1.00 95.44 144 ARG A N 1
ATOM 1136 C CA . ARG A 1 144 ? -10.193 6.181 7.115 1.00 95.44 144 ARG A CA 1
ATOM 1137 C C . ARG A 1 144 ? -9.973 6.518 8.599 1.00 95.44 144 ARG A C 1
ATOM 1139 O O . ARG A 1 144 ? -10.443 5.759 9.451 1.00 95.44 144 ARG A O 1
ATOM 1146 N N . PRO A 1 145 ? -9.266 7.611 8.934 1.00 93.88 145 PRO A N 1
ATOM 1147 C CA . PRO A 1 145 ? -9.105 8.030 10.320 1.00 93.88 145 PRO A CA 1
ATOM 1148 C C . PRO A 1 145 ? -10.456 8.355 10.968 1.00 93.88 145 PRO A C 1
ATOM 1150 O O . PRO A 1 145 ? -11.357 8.876 10.308 1.00 93.88 145 PRO A O 1
ATOM 1153 N N . ALA A 1 146 ? -10.584 8.081 12.267 1.00 91.12 146 ALA A N 1
ATOM 1154 C CA . ALA A 1 146 ? -11.771 8.454 13.033 1.00 91.12 146 ALA A CA 1
ATOM 1155 C C . ALA A 1 146 ? -11.978 9.979 13.039 1.00 91.12 146 ALA A C 1
ATOM 1157 O O . ALA A 1 146 ? -11.005 10.734 12.970 1.00 91.12 146 ALA A O 1
ATOM 1158 N N . AS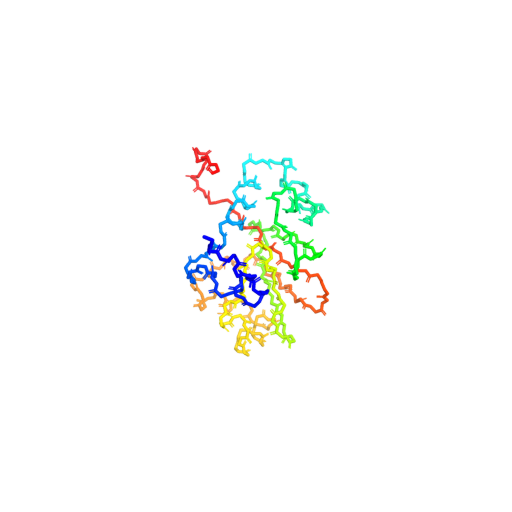N A 1 147 ? -13.229 10.420 13.191 1.00 91.88 147 ASN A N 1
ATOM 1159 C CA . ASN A 1 147 ? -13.613 11.836 13.252 1.00 91.88 147 ASN A CA 1
ATOM 1160 C C . ASN A 1 147 ? -13.360 12.606 11.942 1.00 91.88 147 ASN A C 1
ATOM 1162 O O . ASN A 1 147 ? -13.079 13.804 11.964 1.00 91.88 147 ASN A O 1
ATOM 1166 N N . THR A 1 148 ? -13.423 11.925 10.796 1.00 91.62 148 THR A N 1
ATOM 1167 C CA . THR A 1 148 ? -13.267 12.547 9.469 1.00 91.62 148 THR A CA 1
ATOM 1168 C C . THR A 1 148 ? -14.548 12.511 8.642 1.00 91.62 148 THR A C 1
ATOM 1170 O O . THR A 1 148 ? -14.516 12.858 7.466 1.00 91.62 148 THR A O 1
ATOM 1173 N N . GLU A 1 149 ? -15.682 12.107 9.217 1.00 85.62 149 GLU A N 1
ATOM 1174 C CA . GLU A 1 149 ? -16.946 11.825 8.521 1.00 85.62 149 GLU A CA 1
ATOM 1175 C C . GLU A 1 149 ? -17.506 13.046 7.779 1.00 85.62 149 GLU A C 1
ATOM 1177 O O . GLU A 1 149 ? -18.127 12.893 6.732 1.00 85.62 149 GLU A O 1
ATOM 1182 N N . GLY A 1 150 ? -17.256 14.252 8.298 1.00 84.88 150 GLY A N 1
ATOM 1183 C CA . GLY A 1 150 ? -17.698 15.514 7.699 1.00 84.88 150 GLY A CA 1
ATOM 1184 C C . GLY A 1 150 ? -16.737 16.124 6.675 1.00 84.88 150 GLY A C 1
ATOM 1185 O O . GLY A 1 150 ? -17.043 17.187 6.140 1.00 84.88 150 GLY A O 1
ATOM 1186 N N . LEU A 1 151 ? -15.578 15.507 6.418 1.00 88.31 151 LEU A N 1
ATOM 1187 C CA . LEU A 1 151 ? -14.636 15.997 5.410 1.00 88.31 151 LEU A CA 1
ATOM 1188 C C . LEU A 1 151 ? -15.058 15.533 4.012 1.00 88.31 151 LEU A C 1
ATOM 1190 O O . LEU A 1 151 ? -15.410 14.364 3.820 1.00 88.31 151 LEU A O 1
ATOM 1194 N N . SER A 1 152 ? -15.012 16.458 3.053 1.00 85.88 152 SER A N 1
ATOM 1195 C CA . SER A 1 152 ? -15.090 16.131 1.630 1.00 85.88 152 SER A CA 1
ATOM 1196 C C . SER A 1 152 ? -13.787 15.491 1.148 1.00 85.88 152 SER A C 1
ATOM 1198 O O . SER A 1 152 ? -12.778 15.520 1.855 1.00 85.88 152 SER A O 1
ATOM 1200 N N . GLU A 1 153 ? -13.840 14.922 -0.058 1.00 84.62 153 GLU A N 1
ATOM 1201 C CA . GLU A 1 153 ? -12.646 14.580 -0.845 1.00 84.62 153 GLU A CA 1
ATOM 1202 C C . GLU A 1 153 ? -11.706 15.787 -1.000 1.00 84.62 153 GLU A C 1
ATOM 1204 O O . GLU A 1 153 ? -12.225 16.931 -1.084 1.00 84.62 153 GLU A O 1
#

Radius of gyration: 17.63 Å; Cα contacts (8 Å, |Δi|>4): 206; chains: 1; bounding box: 38×45×56 Å

pLDDT: mean 86.84, std 20.07, range [30.34, 98.56]

Mean predicted aligned error: 7.79 Å

Secondary structure (DSSP, 8-state):
--------TTTTTT-PPPTT---HHHHHHHHHHHH-HHHHHHHHH-HHHHHHTTT--STT-SSEEEEE--SSEEEEEE-SSS----HHHH-SPPHHHHSHHHHHHTTT-HHHHHHHTT----TTSEEEEEE--SS-EEEEEPPPPTT-TT---

Foldseek 3Di:
DDDDDDDDPVVVVPPDDDDVDQPVLQVVLLQCLVVPVVLVVCCQVAVLVSSVVVVQDDDLANAEHEAEDDLQEDEAEAALPAQRARCSRRNGDDPVRRDNVCSVCCVPPVQVVCVVVVDHHPPNHDYHYHHPPDSYHYDYRYDDDPPCVPPHD